Protein AF-A0A2N8BRS6-F1 (afdb_monomer)

Secondary structure (DSSP, 8-state):
--PPPHHHHHHHHHHHHHHHHHHHHHHHS-GGGS--SSS-SSPPPHHHHHHHHHHHHHHHHHTT---S--SHHHHHHHHHHHHHHHHHTT-

Nearest PDB structures (foldseek):
  5vgt-assembly2_B  TM=3.961E-01  e=1.705E+00  Lederbergvirus Sf6

Mean predicted aligned error: 4.33 Å

Solvent-accessible surface area (backbone atoms only — not comparable to full-atom values): 5423 Å² total; per-residue (Å²): 135,83,78,70,54,72,66,59,50,53,49,51,54,51,52,52,51,53,53,53,52,49,54,55,39,61,69,63,43,58,80,95,71,54,94,64,94,78,72,75,91,65,64,61,53,69,67,54,16,37,43,50,24,62,49,43,50,61,57,30,62,75,68,77,46,87,76,89,41,77,36,23,66,51,40,33,53,51,42,47,54,50,46,50,55,51,52,64,76,72,109

Structure (mmCIF, N/CA/C/O backbone):
data_AF-A0A2N8BRS6-F1
#
_entry.id   AF-A0A2N8BRS6-F1
#
loop_
_atom_site.group_PDB
_atom_site.id
_atom_site.type_symbol
_atom_site.label_atom_id
_atom_site.label_alt_id
_atom_site.label_comp_id
_atom_site.label_asym_id
_atom_site.label_entity_id
_atom_site.label_seq_id
_atom_site.pdbx_PDB_ins_code
_atom_site.Cartn_x
_atom_site.Cartn_y
_atom_site.Cartn_z
_atom_site.occupancy
_atom_site.B_iso_or_equiv
_atom_site.auth_seq_id
_atom_site.auth_comp_id
_atom_site.auth_asym_id
_atom_site.auth_atom_id
_atom_site.pdbx_PDB_model_num
ATOM 1 N N . PRO A 1 1 ? 35.382 -8.455 -22.863 1.00 64.06 1 PRO A N 1
ATOM 2 C CA . PRO A 1 1 ? 34.065 -7.962 -22.394 1.00 64.06 1 PRO A CA 1
ATOM 3 C C . PRO A 1 1 ? 32.933 -8.805 -22.996 1.00 64.06 1 PRO A C 1
ATOM 5 O O . PRO A 1 1 ? 32.677 -8.733 -24.192 1.00 64.06 1 PRO A O 1
ATOM 8 N N . HIS A 1 2 ? 32.330 -9.672 -22.186 1.00 64.62 2 HIS A N 1
ATOM 9 C CA . HIS A 1 2 ? 31.272 -10.593 -22.609 1.00 64.62 2 HIS A CA 1
ATOM 10 C C . HIS A 1 2 ? 29.938 -9.855 -22.479 1.00 64.62 2 HIS A C 1
ATOM 12 O O . HIS A 1 2 ? 29.564 -9.450 -21.378 1.00 64.62 2 HIS A O 1
ATOM 18 N N . LEU A 1 3 ? 29.266 -9.603 -23.602 1.00 78.75 3 LEU A N 1
ATOM 19 C CA . LEU A 1 3 ? 27.943 -8.985 -23.603 1.00 78.75 3 LEU A CA 1
ATOM 20 C C . LEU A 1 3 ? 26.963 -9.900 -22.862 1.00 78.75 3 LEU A C 1
ATOM 22 O O . LEU A 1 3 ? 27.005 -11.121 -23.014 1.00 78.75 3 LEU A O 1
ATOM 26 N N . LEU A 1 4 ? 26.094 -9.301 -22.048 1.00 83.31 4 LEU A N 1
ATOM 27 C CA . LEU A 1 4 ? 24.998 -10.023 -21.410 1.00 83.31 4 LEU A CA 1
ATOM 28 C C . LEU A 1 4 ? 24.129 -10.668 -22.496 1.00 83.31 4 LEU A C 1
ATOM 30 O O . LEU A 1 4 ? 23.872 -10.050 -23.531 1.00 83.31 4 LEU A O 1
ATOM 34 N N . GLY A 1 5 ? 23.640 -11.883 -22.244 1.00 89.75 5 GLY A N 1
ATOM 35 C CA . GLY A 1 5 ? 22.595 -12.470 -23.080 1.00 89.75 5 GLY A CA 1
ATOM 36 C C . GLY A 1 5 ? 21.390 -11.527 -23.170 1.00 89.75 5 GLY A C 1
ATOM 37 O O . GLY A 1 5 ? 21.083 -10.807 -22.217 1.00 89.75 5 GLY A O 1
ATOM 38 N N . THR A 1 6 ? 20.702 -11.516 -24.310 1.00 88.75 6 THR A N 1
ATOM 39 C CA . THR A 1 6 ? 19.582 -10.596 -24.582 1.00 88.75 6 THR A CA 1
ATOM 40 C C . THR A 1 6 ? 18.459 -10.701 -23.547 1.00 88.75 6 THR A C 1
ATOM 42 O O . THR A 1 6 ? 17.904 -9.679 -23.144 1.00 88.75 6 THR A O 1
ATOM 45 N N . SER A 1 7 ? 18.172 -11.912 -23.059 1.00 90.88 7 SER A N 1
ATOM 46 C CA . SER A 1 7 ? 17.224 -12.154 -21.966 1.00 90.88 7 SER A CA 1
ATOM 47 C C . SER A 1 7 ? 17.662 -11.467 -20.672 1.00 90.88 7 SER A C 1
ATOM 49 O O . SER A 1 7 ? 16.921 -10.655 -20.129 1.00 90.88 7 SER A O 1
ATOM 51 N N . LEU A 1 8 ? 18.900 -11.697 -20.231 1.00 92.81 8 LEU A N 1
ATOM 52 C CA . LEU A 1 8 ? 19.446 -11.095 -19.014 1.00 92.81 8 LEU A CA 1
ATOM 53 C C . LEU A 1 8 ? 19.496 -9.561 -19.095 1.00 92.81 8 LEU A C 1
ATOM 55 O O . LEU A 1 8 ? 19.197 -8.875 -18.118 1.00 92.81 8 LEU A O 1
ATOM 59 N N . ALA A 1 9 ? 19.832 -9.005 -20.260 1.00 93.06 9 ALA A N 1
ATOM 60 C CA . ALA A 1 9 ? 19.787 -7.562 -20.476 1.00 93.06 9 ALA A CA 1
ATOM 61 C C . ALA A 1 9 ? 18.360 -7.009 -20.295 1.00 93.06 9 ALA A C 1
ATOM 63 O O . ALA A 1 9 ? 18.168 -6.016 -19.589 1.00 93.06 9 ALA A O 1
ATOM 64 N N . ALA A 1 10 ? 17.355 -7.675 -20.871 1.00 92.81 10 ALA A N 1
ATOM 65 C CA . ALA A 1 10 ? 15.955 -7.296 -20.706 1.00 92.81 10 ALA A CA 1
ATOM 66 C C . ALA A 1 10 ? 15.482 -7.438 -19.247 1.00 92.81 10 ALA A C 1
ATOM 68 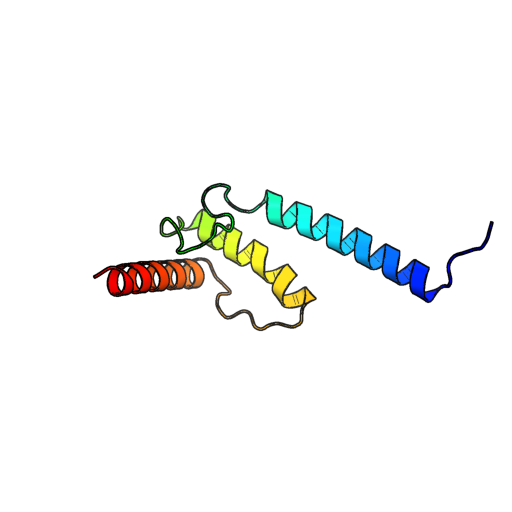O O . ALA A 1 10 ? 14.743 -6.583 -18.757 1.00 92.81 10 ALA A O 1
ATOM 69 N N . ASP A 1 11 ? 15.921 -8.477 -18.537 1.00 94.38 11 ASP A N 1
ATOM 70 C CA . ASP A 1 11 ? 15.584 -8.710 -17.129 1.00 94.38 11 ASP A CA 1
ATOM 71 C C . ASP A 1 11 ? 16.121 -7.591 -16.232 1.00 94.38 11 ASP A C 1
ATOM 73 O O . ASP A 1 11 ? 15.397 -7.068 -15.384 1.00 94.38 11 ASP A O 1
ATOM 77 N N . ILE A 1 12 ? 17.362 -7.153 -16.465 1.00 95.06 12 ILE A N 1
ATOM 78 C CA . ILE A 1 12 ? 17.978 -6.040 -15.729 1.00 95.06 12 ILE A CA 1
ATOM 79 C C . ILE A 1 12 ? 17.221 -4.731 -15.964 1.00 95.06 12 ILE A C 1
ATOM 81 O O . ILE A 1 12 ? 17.018 -3.965 -15.020 1.00 95.06 12 ILE A O 1
ATOM 85 N N 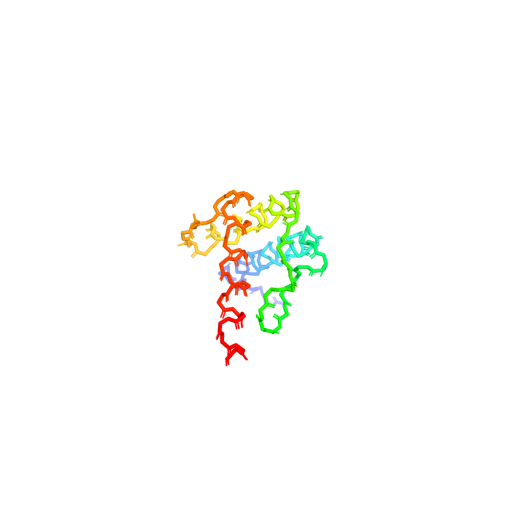. VAL A 1 13 ? 16.797 -4.459 -17.202 1.00 95.50 13 VAL A N 1
ATOM 86 C CA . VAL A 1 13 ? 15.999 -3.263 -17.515 1.00 95.50 13 VAL A CA 1
ATOM 87 C C . VAL A 1 13 ? 14.690 -3.272 -16.724 1.00 95.50 13 VAL A C 1
ATOM 89 O O . VAL A 1 13 ? 14.372 -2.275 -16.072 1.00 95.50 13 VAL A O 1
ATOM 92 N N . ARG A 1 14 ? 13.974 -4.406 -16.702 1.00 93.62 14 ARG A N 1
ATOM 93 C CA . ARG A 1 14 ? 12.735 -4.549 -15.919 1.00 93.62 14 ARG A CA 1
ATOM 94 C C . ARG A 1 14 ? 12.988 -4.384 -14.421 1.00 93.62 14 ARG A C 1
ATOM 96 O O . ARG A 1 14 ? 12.298 -3.602 -13.776 1.00 93.62 14 ARG A O 1
ATOM 103 N N . ALA A 1 15 ? 14.028 -5.022 -13.886 1.00 94.12 15 ALA A N 1
ATOM 104 C CA . ALA A 1 15 ? 14.377 -4.927 -12.470 1.00 94.12 15 ALA A CA 1
ATOM 105 C C . ALA A 1 15 ? 14.697 -3.486 -12.029 1.00 94.12 15 ALA A C 1
ATOM 107 O O . ALA A 1 15 ? 14.312 -3.066 -10.937 1.00 94.12 15 ALA A O 1
ATOM 108 N N . LYS A 1 16 ? 15.371 -2.697 -12.876 1.00 96.38 16 LYS A N 1
ATOM 109 C CA . LYS A 1 16 ? 15.649 -1.280 -12.590 1.00 96.38 16 LYS A CA 1
ATOM 110 C C . LYS A 1 16 ? 14.382 -0.427 -12.588 1.00 96.38 16 LYS A C 1
ATOM 112 O O . LYS A 1 16 ? 14.246 0.433 -11.717 1.00 96.38 16 LYS A O 1
ATOM 117 N N . ALA A 1 17 ? 13.470 -0.667 -13.530 1.00 93.81 17 ALA A N 1
ATOM 118 C CA . ALA A 1 17 ? 12.178 0.012 -13.565 1.00 93.81 17 ALA A CA 1
ATOM 119 C C . ALA A 1 17 ? 11.348 -0.315 -12.310 1.00 93.81 17 ALA A C 1
ATOM 121 O O . ALA A 1 17 ? 10.889 0.599 -11.626 1.00 93.81 17 ALA A O 1
ATOM 122 N N . ASP A 1 18 ? 11.267 -1.598 -11.941 1.00 92.81 18 ASP A N 1
ATOM 123 C CA . ASP A 1 18 ? 10.578 -2.060 -10.730 1.00 92.81 18 ASP A CA 1
ATOM 124 C C . ASP A 1 18 ? 11.172 -1.423 -9.461 1.00 92.81 18 ASP A C 1
ATOM 126 O O . ASP A 1 18 ? 10.446 -0.972 -8.574 1.00 92.81 18 ASP A O 1
ATOM 130 N N . GLN A 1 19 ? 12.504 -1.325 -9.372 1.00 95.44 19 GLN A N 1
ATOM 131 C CA . GLN A 1 19 ? 13.176 -0.689 -8.237 1.00 95.44 19 GLN A CA 1
ATOM 132 C C . GLN A 1 19 ? 12.835 0.804 -8.122 1.00 95.44 19 GLN A C 1
ATOM 134 O O . GLN A 1 19 ? 12.645 1.306 -7.010 1.00 95.44 19 GLN A O 1
ATOM 139 N N . ALA A 1 20 ? 12.802 1.528 -9.243 1.00 95.44 20 ALA A N 1
ATOM 140 C CA . ALA A 1 20 ? 12.462 2.947 -9.255 1.00 95.44 20 ALA A CA 1
ATOM 141 C C . ALA A 1 20 ? 11.010 3.172 -8.814 1.00 95.44 20 ALA A C 1
ATOM 143 O O . ALA A 1 20 ? 10.760 4.022 -7.956 1.00 95.44 20 ALA A O 1
ATOM 144 N N . GLU A 1 21 ? 10.088 2.362 -9.330 1.00 94.19 21 GLU A N 1
ATOM 145 C CA . GLU A 1 21 ? 8.671 2.447 -8.990 1.00 94.19 21 GLU A CA 1
ATOM 146 C C . GLU A 1 21 ? 8.417 2.108 -7.517 1.00 94.19 21 GLU A C 1
ATOM 148 O O . GLU A 1 21 ? 7.727 2.854 -6.821 1.00 94.19 21 GLU A O 1
ATOM 153 N N . ARG A 1 22 ? 9.072 1.067 -6.986 1.00 93.19 22 ARG A N 1
ATOM 154 C CA . ARG A 1 22 ? 9.009 0.737 -5.555 1.00 93.19 22 ARG A CA 1
ATOM 155 C C . ARG A 1 22 ? 9.419 1.920 -4.676 1.00 93.19 22 ARG A C 1
ATOM 157 O O . ARG A 1 22 ? 8.693 2.258 -3.747 1.00 93.19 22 ARG A O 1
ATOM 164 N N . ARG A 1 23 ? 10.550 2.576 -4.972 1.00 94.56 23 ARG A N 1
ATOM 165 C CA . ARG A 1 23 ? 11.014 3.742 -4.192 1.00 94.56 23 ARG A CA 1
ATOM 166 C C . ARG A 1 23 ? 10.010 4.892 -4.228 1.00 94.56 23 ARG A C 1
ATOM 168 O O . ARG A 1 23 ? 9.787 5.531 -3.205 1.00 94.56 23 ARG A O 1
ATOM 175 N N . ARG A 1 24 ? 9.405 5.147 -5.392 1.00 94.69 24 ARG A N 1
ATOM 176 C CA . ARG A 1 24 ? 8.374 6.178 -5.558 1.00 94.69 24 ARG A CA 1
ATOM 177 C C . ARG A 1 24 ? 7.146 5.877 -4.695 1.00 94.69 24 ARG A C 1
ATOM 179 O O . ARG A 1 24 ? 6.660 6.767 -4.005 1.00 94.69 24 ARG A O 1
ATOM 186 N N . ILE A 1 25 ? 6.682 4.627 -4.704 1.00 93.56 25 ILE A N 1
ATOM 187 C CA . ILE A 1 25 ? 5.533 4.182 -3.907 1.00 93.56 25 ILE A CA 1
ATOM 188 C C . ILE A 1 25 ? 5.837 4.269 -2.404 1.00 93.56 25 ILE A C 1
ATOM 190 O O . ILE A 1 25 ? 5.059 4.847 -1.651 1.00 93.56 25 ILE A O 1
ATOM 194 N N . GLU A 1 26 ? 6.987 3.757 -1.958 1.00 91.38 26 GLU A N 1
ATOM 195 C CA . GLU A 1 26 ? 7.404 3.796 -0.546 1.00 91.38 26 GLU A CA 1
ATOM 196 C C . GLU A 1 26 ? 7.543 5.231 -0.008 1.00 91.38 26 GLU A C 1
ATOM 198 O O . GLU A 1 26 ? 7.218 5.498 1.154 1.00 91.38 26 GLU A O 1
ATOM 203 N N . ALA A 1 27 ? 7.998 6.166 -0.849 1.00 91.38 27 ALA A N 1
ATOM 204 C CA . ALA A 1 27 ? 8.110 7.580 -0.503 1.00 91.38 27 ALA A CA 1
ATOM 205 C C . ALA A 1 27 ? 6.744 8.271 -0.355 1.00 91.38 27 ALA A C 1
ATOM 207 O O . ALA A 1 27 ? 6.614 9.155 0.488 1.00 91.38 27 ALA A O 1
ATOM 208 N N . ALA A 1 28 ? 5.740 7.854 -1.133 1.00 89.38 28 ALA A N 1
ATOM 209 C CA . ALA A 1 28 ? 4.382 8.397 -1.072 1.00 89.38 28 ALA A CA 1
ATOM 210 C C . ALA A 1 28 ? 3.577 7.892 0.141 1.00 89.38 28 ALA A C 1
ATOM 212 O O . ALA A 1 28 ? 2.591 8.510 0.528 1.00 89.38 28 ALA A O 1
ATOM 213 N N . MET A 1 29 ? 3.987 6.779 0.757 1.00 90.94 29 MET A N 1
ATOM 214 C CA . MET A 1 29 ? 3.278 6.207 1.902 1.00 90.94 29 MET A CA 1
ATOM 215 C C . MET A 1 29 ? 3.453 7.052 3.178 1.00 90.94 29 M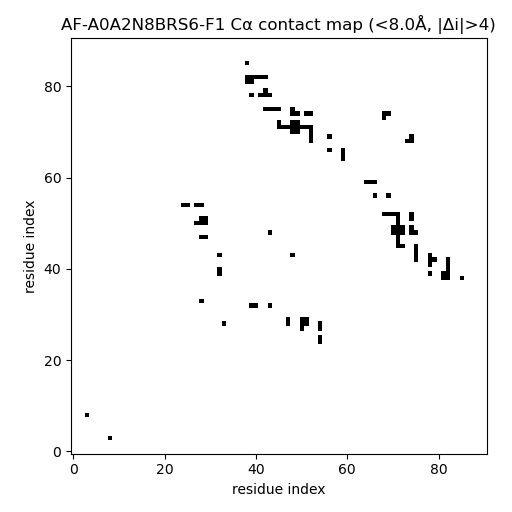ET A C 1
ATOM 217 O O . MET A 1 29 ? 4.597 7.365 3.541 1.00 90.94 29 MET A O 1
ATOM 221 N N . PRO A 1 30 ? 2.367 7.327 3.935 1.00 90.31 30 PRO A N 1
ATOM 222 C CA . PRO A 1 30 ? 2.445 8.027 5.215 1.00 90.31 30 PRO A CA 1
ATOM 223 C C . PRO A 1 30 ? 3.381 7.299 6.186 1.00 90.31 30 PRO A C 1
ATOM 225 O O . PRO A 1 30 ? 3.191 6.116 6.475 1.00 90.31 30 PRO A O 1
ATOM 228 N N . SER A 1 31 ? 4.394 7.993 6.716 1.00 89.38 31 SER A N 1
ATOM 229 C CA . SER A 1 31 ? 5.463 7.376 7.523 1.00 89.38 31 SER A CA 1
ATOM 230 C C . SER A 1 31 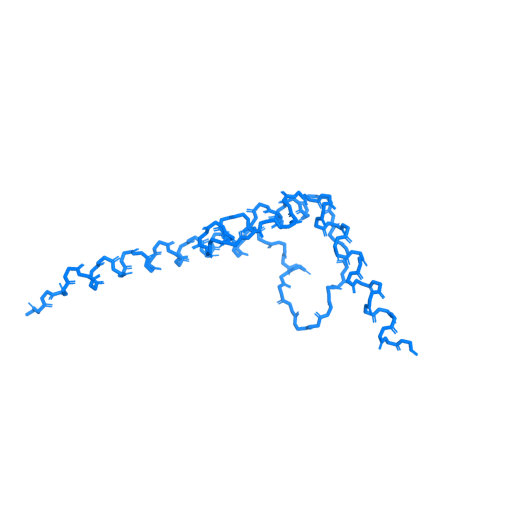? 4.936 6.610 8.740 1.00 89.38 31 SER A C 1
ATOM 232 O O . SER A 1 31 ? 5.417 5.517 9.028 1.00 89.38 31 SER A O 1
ATOM 234 N N . SER A 1 32 ? 3.907 7.147 9.402 1.00 91.19 32 SER A N 1
ATOM 235 C CA . SER A 1 32 ? 3.253 6.540 10.571 1.00 91.19 32 SER A CA 1
ATOM 236 C C . SER A 1 32 ? 2.367 5.324 10.257 1.00 91.19 32 SER A C 1
ATOM 238 O O . SER A 1 32 ? 1.893 4.667 11.179 1.00 91.19 32 SER A O 1
ATOM 240 N N . LEU A 1 33 ? 2.143 5.020 8.975 1.00 92.81 33 LEU A N 1
ATOM 241 C CA . LEU A 1 33 ? 1.321 3.902 8.498 1.00 92.81 33 LEU A CA 1
ATOM 242 C C . LEU A 1 33 ? 2.099 2.951 7.577 1.00 92.81 33 LEU A C 1
ATOM 244 O O . LEU A 1 33 ? 1.510 2.078 6.937 1.00 92.81 33 LEU A O 1
ATOM 248 N N . ARG A 1 34 ? 3.428 3.098 7.509 1.00 90.88 34 ARG A N 1
ATOM 249 C CA . ARG A 1 34 ? 4.291 2.083 6.898 1.00 90.88 34 ARG A CA 1
ATOM 250 C C . ARG A 1 34 ? 4.181 0.776 7.679 1.00 90.88 34 ARG A C 1
ATOM 252 O O . ARG A 1 34 ? 3.888 0.773 8.873 1.00 90.88 34 ARG A O 1
ATOM 259 N N . TYR A 1 35 ? 4.417 -0.335 6.986 1.00 88.12 35 TYR A N 1
ATOM 260 C CA . TYR A 1 35 ? 4.315 -1.658 7.587 1.00 88.12 35 TYR A CA 1
ATOM 261 C C . TYR A 1 35 ? 5.243 -1.792 8.802 1.00 88.12 35 TYR A C 1
ATOM 263 O O . TYR A 1 35 ? 6.450 -1.569 8.708 1.00 88.12 35 TYR A O 1
ATOM 271 N N . VAL A 1 36 ? 4.657 -2.206 9.921 1.00 88.94 36 VAL A N 1
ATOM 272 C CA . VAL A 1 36 ? 5.337 -2.647 11.139 1.00 88.94 36 VAL A CA 1
ATOM 273 C C . VAL A 1 36 ? 4.738 -3.990 11.542 1.00 88.94 36 VAL A C 1
ATOM 275 O O . VAL A 1 36 ? 3.582 -4.275 11.227 1.00 88.94 36 VAL A O 1
ATOM 278 N N . ALA A 1 37 ? 5.516 -4.837 12.215 1.00 90.62 37 ALA A N 1
ATOM 279 C CA . ALA A 1 37 ? 5.015 -6.136 12.646 1.00 90.62 37 ALA A CA 1
ATOM 280 C C . ALA A 1 37 ? 3.853 -5.963 13.642 1.00 90.62 37 ALA A C 1
ATOM 282 O O . ALA A 1 37 ? 3.978 -5.237 14.627 1.00 90.62 37 ALA A O 1
ATOM 283 N N . GLY A 1 38 ? 2.739 -6.655 13.391 1.00 90.19 38 GLY A N 1
ATOM 284 C CA . GLY A 1 38 ? 1.548 -6.624 14.239 1.00 90.19 38 GLY A CA 1
ATOM 285 C C . GLY A 1 38 ? 0.346 -5.948 13.578 1.00 90.19 38 GLY A C 1
ATOM 286 O O . GLY A 1 38 ? 0.136 -6.051 12.371 1.00 90.19 38 GLY A O 1
ATOM 287 N N . TRP A 1 39 ? -0.485 -5.316 14.405 1.00 92.56 39 TRP A N 1
ATOM 288 C CA . TRP A 1 39 ? -1.731 -4.666 13.993 1.00 92.56 39 TRP A CA 1
ATOM 289 C C . TRP A 1 39 ? -1.492 -3.203 13.600 1.00 92.56 39 TRP A C 1
ATOM 291 O O . TRP A 1 39 ? -0.572 -2.582 14.138 1.00 92.56 39 TRP A O 1
ATOM 301 N N . PRO A 1 40 ? -2.316 -2.623 12.706 1.00 93.88 40 PRO A N 1
ATOM 302 C CA . PRO A 1 40 ? -2.211 -1.206 12.378 1.00 93.88 40 PRO A CA 1
ATOM 303 C C . PRO A 1 40 ? -2.369 -0.333 13.639 1.00 93.88 40 PRO A C 1
ATOM 305 O O . PRO A 1 40 ? -3.221 -0.628 14.481 1.00 93.88 40 PRO 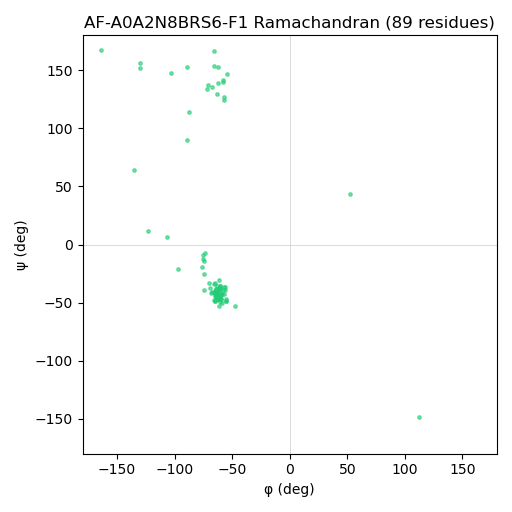A O 1
ATOM 308 N N . PRO A 1 41 ? -1.579 0.749 13.784 1.00 92.88 41 PRO A N 1
ATOM 309 C CA . PRO A 1 41 ? -1.543 1.539 15.016 1.00 92.88 41 PRO A CA 1
ATOM 310 C C . PRO A 1 41 ? -2.785 2.421 15.205 1.00 92.88 41 PRO A C 1
ATOM 312 O O . PRO A 1 41 ? -3.112 2.795 16.328 1.00 92.88 41 PRO A O 1
ATOM 315 N N . ARG A 1 42 ? -3.456 2.784 14.107 1.00 95.25 42 ARG A N 1
ATOM 316 C CA . ARG A 1 42 ? -4.663 3.619 14.068 1.00 95.25 42 ARG A CA 1
ATOM 317 C C . ARG A 1 42 ? -5.352 3.500 12.712 1.00 95.25 42 ARG A C 1
ATOM 319 O O . ARG A 1 42 ? -4.748 3.031 11.748 1.00 95.25 42 ARG A O 1
ATOM 326 N N . VAL A 1 43 ? -6.582 3.997 12.626 1.00 97.44 43 VAL A N 1
ATOM 327 C CA . VAL A 1 43 ? -7.263 4.218 11.343 1.00 97.44 43 VAL A CA 1
ATOM 328 C C . VAL A 1 43 ? -6.596 5.404 10.612 1.00 97.44 43 VAL A C 1
ATOM 330 O O . VAL A 1 43 ? -6.256 6.403 11.262 1.00 97.44 43 VAL A O 1
ATOM 333 N N . PRO A 1 44 ? -6.360 5.320 9.288 1.00 97.75 44 PRO A N 1
ATOM 334 C CA . PRO A 1 44 ? -5.873 6.448 8.499 1.00 97.75 44 PRO A CA 1
ATOM 335 C C . PRO A 1 44 ? -6.902 7.580 8.435 1.00 97.75 44 PRO A C 1
ATOM 337 O O . PRO A 1 44 ? -8.111 7.357 8.498 1.00 97.75 44 PRO A O 1
ATOM 340 N N . THR A 1 45 ? -6.424 8.806 8.242 1.00 97.75 45 THR A N 1
ATOM 341 C CA . THR A 1 45 ? -7.275 9.901 7.757 1.00 97.75 45 THR A CA 1
ATOM 342 C C . THR A 1 45 ? -7.745 9.614 6.329 1.00 97.75 45 THR A C 1
ATOM 344 O O . THR A 1 45 ? -7.191 8.755 5.643 1.00 97.75 45 THR A O 1
ATOM 347 N N . ARG A 1 46 ? -8.744 10.360 5.839 1.00 97.38 46 ARG A N 1
ATOM 348 C CA . ARG A 1 46 ? -9.227 10.204 4.458 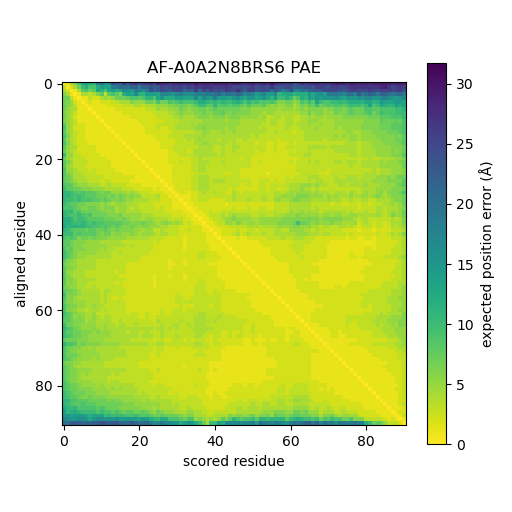1.00 97.38 46 ARG A CA 1
ATOM 349 C C . ARG A 1 46 ? -8.100 10.359 3.432 1.00 97.38 46 ARG A C 1
ATOM 351 O O . ARG A 1 46 ? -7.972 9.509 2.562 1.00 97.38 46 ARG A O 1
ATOM 358 N N . THR A 1 47 ? -7.285 11.408 3.553 1.00 96.56 47 THR A N 1
ATOM 359 C CA . THR A 1 47 ? -6.162 11.662 2.636 1.00 96.56 47 THR A CA 1
ATOM 360 C C . THR A 1 47 ? -5.154 10.519 2.665 1.00 96.56 47 THR A C 1
ATOM 362 O O . THR A 1 47 ? -4.848 9.955 1.624 1.00 96.56 47 THR A O 1
ATOM 365 N N . GLU A 1 48 ? -4.729 10.090 3.857 1.00 97.31 48 GLU A N 1
ATOM 366 C CA . GLU A 1 48 ? -3.798 8.962 3.994 1.00 97.31 48 GLU A CA 1
ATOM 367 C C . GLU A 1 48 ? -4.367 7.663 3.412 1.00 97.31 48 GLU A C 1
ATOM 369 O O . GLU A 1 48 ? -3.630 6.856 2.854 1.00 97.31 48 GLU A O 1
ATOM 374 N N . ALA A 1 49 ? -5.675 7.436 3.540 1.00 97.50 49 ALA A N 1
ATOM 375 C CA . ALA A 1 49 ? -6.321 6.256 2.985 1.00 97.50 49 ALA A CA 1
ATOM 376 C C . ALA A 1 49 ? -6.358 6.280 1.450 1.00 97.50 49 ALA A C 1
ATOM 378 O O . ALA A 1 49 ? -6.171 5.234 0.826 1.00 97.50 49 ALA A O 1
ATOM 379 N N . GLU A 1 50 ? -6.564 7.452 0.843 1.00 97.06 50 GLU A N 1
ATOM 380 C CA . GLU A 1 50 ? -6.443 7.620 -0.608 1.00 97.06 50 GLU A CA 1
ATOM 381 C C . GLU A 1 50 ? -4.997 7.422 -1.076 1.00 97.06 50 GLU A C 1
ATOM 383 O O . GLU A 1 50 ? -4.777 6.724 -2.067 1.00 97.06 50 GLU A O 1
ATOM 388 N N . ASP A 1 51 ? -4.011 7.932 -0.331 1.00 95.75 51 ASP A N 1
ATOM 389 C CA . ASP A 1 51 ? -2.590 7.702 -0.619 1.00 95.75 51 ASP A CA 1
ATOM 390 C C . ASP A 1 51 ? -2.257 6.202 -0.576 1.00 95.75 51 ASP A C 1
ATOM 392 O O . ASP A 1 51 ? -1.601 5.679 -1.479 1.00 95.75 51 ASP A O 1
ATOM 396 N N . ILE A 1 52 ? -2.774 5.474 0.422 1.00 95.81 52 ILE A N 1
ATOM 397 C CA . ILE A 1 52 ? -2.629 4.015 0.532 1.00 95.81 52 ILE A CA 1
ATOM 398 C C . ILE A 1 52 ? -3.281 3.302 -0.661 1.00 95.81 52 ILE A C 1
ATOM 400 O O . ILE A 1 52 ? -2.670 2.404 -1.244 1.00 95.81 52 ILE A O 1
ATOM 404 N N . ALA A 1 53 ? -4.509 3.667 -1.040 1.00 96.44 53 ALA A N 1
ATOM 405 C CA . ALA A 1 53 ? -5.193 3.054 -2.180 1.00 96.44 53 ALA A CA 1
ATOM 406 C C . ALA A 1 53 ? -4.422 3.308 -3.489 1.00 96.44 53 ALA A C 1
ATOM 408 O O . ALA A 1 53 ? -4.165 2.380 -4.259 1.00 96.44 53 ALA A O 1
ATOM 409 N N . ALA A 1 54 ? -3.973 4.545 -3.712 1.00 95.06 54 ALA A N 1
ATOM 410 C CA . ALA A 1 54 ? -3.179 4.927 -4.874 1.00 95.06 54 ALA A CA 1
ATOM 411 C C . ALA A 1 54 ? -1.824 4.201 -4.929 1.00 95.06 54 ALA A C 1
ATOM 413 O O . ALA A 1 54 ? -1.426 3.742 -6.000 1.00 95.06 54 ALA A O 1
ATOM 414 N N . ALA A 1 55 ? -1.144 4.045 -3.790 1.00 94.38 55 ALA A N 1
ATOM 415 C CA . ALA A 1 55 ? 0.113 3.307 -3.667 1.00 94.38 55 ALA A CA 1
ATOM 416 C C . ALA A 1 55 ? -0.043 1.812 -3.999 1.00 94.38 55 ALA A C 1
ATOM 418 O O . ALA A 1 55 ? 0.854 1.201 -4.582 1.00 94.38 55 ALA A O 1
ATOM 419 N N . ARG A 1 56 ? -1.188 1.214 -3.650 1.00 94.50 56 ARG A N 1
ATOM 420 C CA . ARG A 1 56 ? -1.460 -0.216 -3.856 1.00 94.50 56 ARG A CA 1
ATOM 421 C C . ARG A 1 56 ? -1.755 -0.582 -5.306 1.00 94.50 56 ARG A C 1
ATOM 423 O O . ARG A 1 56 ? -1.282 -1.624 -5.752 1.00 94.50 56 ARG A O 1
ATOM 430 N N . ARG A 1 57 ? -2.500 0.249 -6.043 1.00 94.44 57 ARG A N 1
ATOM 431 C CA . ARG A 1 57 ? -2.903 -0.028 -7.439 1.00 94.44 57 ARG A CA 1
ATOM 432 C C . ARG A 1 57 ? -1.756 -0.505 -8.347 1.00 94.44 57 ARG A C 1
ATOM 434 O O . ARG A 1 57 ? -1.908 -1.572 -8.942 1.00 94.44 57 ARG A O 1
ATOM 441 N N . PRO A 1 58 ? -0.606 0.196 -8.457 1.00 94.00 58 PRO A N 1
ATOM 442 C CA . PRO A 1 58 ? 0.486 -0.251 -9.324 1.00 94.00 58 PRO A CA 1
ATOM 443 C C . PRO A 1 58 ? 1.120 -1.567 -8.854 1.00 94.00 58 PRO A C 1
ATOM 445 O O . PRO A 1 58 ? 1.496 -2.383 -9.692 1.00 94.00 58 PRO A O 1
ATOM 448 N N . ILE A 1 59 ? 1.192 -1.821 -7.541 1.00 93.31 59 ILE A N 1
ATOM 449 C CA . ILE A 1 59 ? 1.712 -3.084 -6.989 1.00 93.31 59 ILE A CA 1
ATOM 450 C C . ILE A 1 59 ? 0.803 -4.246 -7.399 1.00 93.31 59 ILE A C 1
ATOM 452 O O . ILE A 1 59 ? 1.273 -5.267 -7.894 1.00 93.31 59 ILE A O 1
ATOM 456 N N . LEU A 1 60 ? -0.508 -4.086 -7.221 1.00 95.56 60 LEU A N 1
ATOM 457 C CA . LEU A 1 60 ? -1.484 -5.121 -7.552 1.00 95.56 60 LEU A CA 1
ATOM 458 C C . LEU A 1 60 ? -1.502 -5.409 -9.056 1.00 95.56 60 LEU A C 1
ATOM 460 O O . LEU A 1 60 ? -1.415 -6.570 -9.451 1.00 95.56 60 LEU A O 1
ATOM 464 N N . ALA A 1 61 ? -1.499 -4.362 -9.888 1.00 94.38 61 ALA A N 1
ATOM 465 C CA . ALA A 1 61 ? -1.411 -4.496 -11.340 1.00 94.38 61 ALA A CA 1
ATOM 466 C C . ALA A 1 61 ? -0.126 -5.221 -11.775 1.00 94.38 61 ALA A C 1
ATOM 468 O O . ALA A 1 61 ? -0.173 -6.120 -12.612 1.00 94.38 61 ALA A O 1
ATOM 469 N N . ARG A 1 62 ? 1.021 -4.891 -11.165 1.00 91.44 62 ARG A N 1
ATOM 470 C 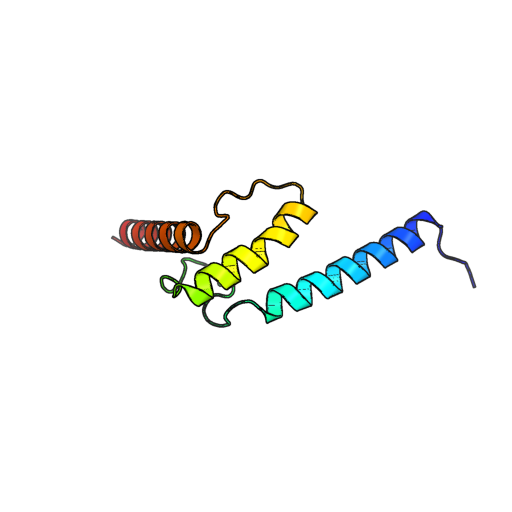CA . ARG A 1 62 ? 2.325 -5.511 -11.457 1.00 91.44 62 ARG A CA 1
ATOM 471 C C . ARG A 1 62 ? 2.358 -7.016 -11.179 1.00 91.44 62 ARG A C 1
ATOM 473 O O . ARG A 1 62 ? 3.121 -7.727 -11.839 1.00 91.44 62 ARG A O 1
ATOM 480 N N . HIS A 1 63 ? 1.573 -7.473 -10.205 1.00 92.94 63 HIS A N 1
ATOM 481 C CA . HIS A 1 63 ? 1.505 -8.864 -9.755 1.00 92.94 63 HIS A CA 1
ATOM 482 C C . HIS A 1 63 ? 0.226 -9.596 -10.192 1.00 92.94 63 HIS A C 1
ATOM 484 O O . HIS A 1 63 ? 0.028 -10.735 -9.779 1.00 92.94 63 HIS A O 1
ATOM 490 N N . CYS A 1 64 ? -0.620 -8.973 -11.023 1.00 96.00 64 CYS A N 1
ATOM 491 C CA . CYS A 1 64 ? -1.914 -9.516 -11.452 1.00 96.00 64 CYS A CA 1
ATOM 492 C C . CYS A 1 64 ? -2.806 -9.948 -10.273 1.00 96.00 64 CYS A C 1
ATOM 494 O O . CYS A 1 64 ? -3.401 -11.024 -10.292 1.00 96.00 64 CYS A O 1
ATOM 496 N N . LEU A 1 65 ? -2.861 -9.122 -9.226 1.00 97.19 65 LEU A N 1
ATOM 497 C CA . LEU A 1 65 ? -3.670 -9.362 -8.031 1.00 97.19 65 LEU A CA 1
ATOM 498 C C . LEU A 1 65 ? -4.934 -8.499 -8.036 1.00 97.19 65 LEU A C 1
ATOM 500 O O . LEU A 1 65 ? -4.907 -7.351 -8.476 1.00 97.19 65 LEU A O 1
ATOM 504 N N . ASP A 1 66 ? -6.014 -9.030 -7.462 1.00 97.25 66 ASP A N 1
ATOM 505 C CA . ASP A 1 66 ? -7.274 -8.300 -7.309 1.00 97.25 66 ASP A CA 1
ATOM 506 C C . ASP A 1 66 ? -7.148 -7.127 -6.330 1.00 97.25 66 ASP A C 1
ATOM 508 O O . ASP A 1 66 ? -6.648 -7.271 -5.205 1.00 97.25 66 ASP A O 1
ATOM 512 N N . ASP A 1 67 ? -7.706 -5.977 -6.712 1.00 96.75 67 ASP A N 1
ATOM 513 C CA . ASP A 1 67 ? -7.837 -4.827 -5.822 1.00 96.75 67 ASP A CA 1
ATOM 514 C C . ASP A 1 67 ? -9.148 -4.864 -5.037 1.00 96.75 67 ASP A C 1
ATOM 516 O O . ASP A 1 67 ? -10.184 -4.346 -5.448 1.00 96.75 67 ASP A O 1
ATOM 520 N N . ARG A 1 68 ? -9.086 -5.498 -3.864 1.00 97.06 68 ARG A N 1
ATOM 521 C CA . ARG A 1 68 ? -10.222 -5.610 -2.936 1.00 97.06 68 ARG A CA 1
ATOM 522 C C . ARG A 1 68 ? -10.537 -4.308 -2.193 1.00 97.06 68 ARG A C 1
ATOM 524 O O . ARG A 1 68 ? -11.593 -4.223 -1.575 1.00 97.06 68 ARG A O 1
ATOM 531 N N . TYR A 1 69 ? -9.632 -3.326 -2.209 1.00 96.88 69 TYR A N 1
ATOM 532 C CA . TYR A 1 69 ? -9.782 -2.072 -1.463 1.00 96.88 69 TYR A CA 1
ATOM 533 C C . TYR A 1 69 ? -9.395 -0.871 -2.346 1.00 96.88 69 TYR A C 1
ATOM 535 O O . TYR A 1 69 ? -8.415 -0.180 -2.051 1.00 96.88 69 TYR A O 1
ATOM 543 N N . PRO A 1 70 ? -10.146 -0.616 -3.436 1.00 96.69 70 PRO A N 1
ATOM 544 C CA . PRO A 1 70 ? -9.727 0.307 -4.492 1.00 96.69 70 PRO A CA 1
ATOM 545 C C . PRO A 1 70 ? -9.852 1.796 -4.125 1.00 96.69 70 PRO A C 1
ATOM 547 O O . PRO A 1 70 ? -9.392 2.658 -4.884 1.00 96.69 70 PRO A O 1
ATOM 550 N N . SER A 1 71 ? -10.479 2.121 -2.988 1.00 97.94 71 SER A N 1
ATOM 551 C CA . SER A 1 71 ? -10.745 3.496 -2.539 1.00 97.94 71 SER A CA 1
ATOM 552 C C . SER A 1 71 ? -10.319 3.739 -1.093 1.00 97.94 71 SER A C 1
ATOM 554 O O . SER A 1 71 ? -10.316 2.810 -0.275 1.00 97.94 71 SER A O 1
ATOM 556 N N . GLY A 1 72 ? -10.052 5.002 -0.742 1.00 97.81 72 GLY A N 1
ATOM 557 C CA . GLY A 1 72 ? -9.735 5.386 0.632 1.00 97.81 72 GLY A CA 1
ATOM 558 C C . GLY A 1 72 ? -10.825 4.981 1.627 1.00 97.81 72 GLY A C 1
ATOM 559 O O . GLY A 1 72 ? -10.513 4.495 2.710 1.00 97.81 72 GLY A O 1
ATOM 560 N N . ALA A 1 73 ? -12.103 5.051 1.240 1.00 98.38 73 ALA A N 1
ATOM 561 C CA . ALA A 1 73 ? -13.209 4.570 2.074 1.00 98.38 73 ALA A CA 1
ATOM 5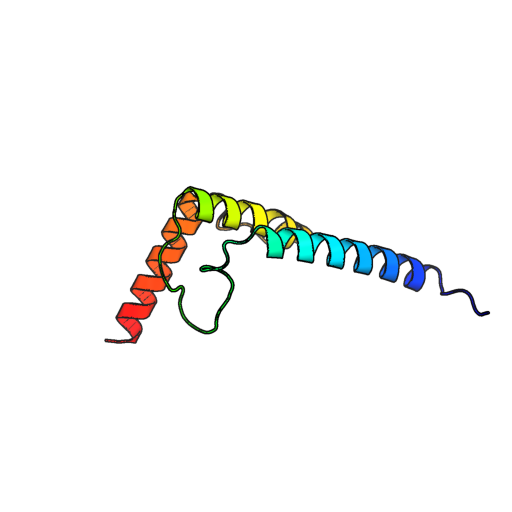62 C C . ALA A 1 73 ? -13.073 3.074 2.421 1.00 98.38 73 ALA A C 1
ATOM 564 O O . ALA A 1 73 ? -13.107 2.711 3.595 1.00 98.38 73 ALA A O 1
ATOM 565 N N . THR A 1 74 ? -12.846 2.211 1.422 1.00 98.44 74 THR A N 1
ATOM 566 C CA . THR A 1 74 ? -12.668 0.764 1.655 1.00 98.44 74 THR A CA 1
ATOM 567 C C . THR A 1 74 ? -11.408 0.446 2.463 1.00 98.44 74 THR A C 1
ATOM 569 O O . THR A 1 74 ? -11.413 -0.476 3.280 1.00 98.44 74 THR A O 1
ATOM 572 N N . VAL A 1 75 ? -10.343 1.238 2.297 1.00 97.81 75 VAL A N 1
ATOM 573 C CA . VAL A 1 75 ? -9.121 1.132 3.104 1.00 97.81 75 VAL A CA 1
ATOM 574 C C . VAL A 1 75 ? -9.400 1.487 4.565 1.00 97.81 75 VAL A C 1
ATOM 576 O O . VAL A 1 75 ? -9.017 0.726 5.452 1.00 97.81 75 VAL A O 1
ATOM 579 N N . MET A 1 76 ? -10.092 2.597 4.835 1.00 98.38 76 MET A N 1
ATOM 580 C CA . MET A 1 76 ? -10.453 3.004 6.198 1.00 98.38 76 MET A CA 1
ATOM 581 C C . MET A 1 76 ? -11.305 1.942 6.896 1.00 98.38 76 MET A C 1
ATOM 583 O O . MET A 1 76 ? -10.983 1.561 8.022 1.00 98.38 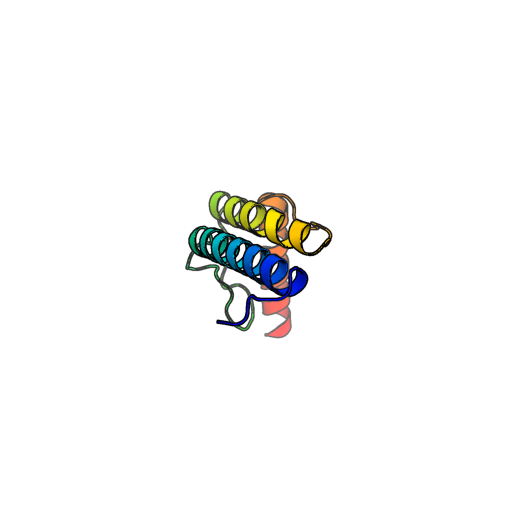76 MET A O 1
ATOM 587 N N . THR A 1 77 ? -12.338 1.427 6.218 1.00 98.44 77 THR A N 1
ATOM 588 C CA . THR A 1 77 ? -13.181 0.341 6.739 1.00 98.44 77 THR A CA 1
ATOM 589 C C . THR A 1 77 ? -12.332 -0.867 7.112 1.00 98.44 77 THR A C 1
ATOM 591 O O . THR A 1 77 ? -12.425 -1.364 8.233 1.00 98.44 77 THR A O 1
ATOM 594 N N . ARG A 1 78 ? -11.412 -1.279 6.232 1.00 98.06 78 ARG A N 1
ATOM 595 C CA . ARG A 1 78 ? -10.548 -2.425 6.513 1.00 98.06 78 ARG A CA 1
ATOM 596 C C . ARG A 1 78 ? -9.616 -2.199 7.705 1.00 98.06 78 ARG A C 1
ATOM 598 O O . ARG A 1 78 ? -9.370 -3.122 8.478 1.00 98.06 78 ARG A O 1
ATOM 605 N N . PHE A 1 79 ? -9.074 -0.994 7.864 1.00 97.31 79 PHE A N 1
ATOM 606 C CA . PHE A 1 79 ? -8.245 -0.661 9.024 1.00 97.31 79 PHE A CA 1
ATOM 607 C C . PHE A 1 79 ? -9.041 -0.727 10.332 1.00 97.31 79 PHE A C 1
ATOM 609 O O . PHE A 1 79 ? -8.525 -1.253 11.317 1.00 97.31 79 PHE A O 1
ATOM 616 N N . ALA A 1 80 ? -10.288 -0.247 10.339 1.00 97.94 80 ALA A N 1
ATOM 617 C CA . ALA A 1 80 ? -11.163 -0.336 11.505 1.00 97.94 80 ALA A CA 1
ATOM 618 C C . ALA A 1 80 ? -11.433 -1.799 11.904 1.00 97.94 80 ALA A C 1
ATOM 620 O O . ALA A 1 80 ? -11.217 -2.158 13.060 1.00 97.94 80 ALA A O 1
ATOM 621 N N . GLU A 1 81 ? -11.776 -2.662 10.940 1.00 97.62 81 GLU A N 1
ATOM 622 C CA . GLU A 1 81 ? -11.976 -4.105 11.168 1.00 97.62 81 GLU A CA 1
ATOM 623 C C . GLU A 1 81 ? -10.736 -4.780 11.775 1.00 97.62 81 GLU A C 1
ATOM 625 O O . GLU A 1 81 ? -10.834 -5.612 12.680 1.00 97.62 81 GLU A O 1
ATOM 630 N N . LEU A 1 82 ? -9.543 -4.436 11.278 1.00 96.00 82 LEU A N 1
ATOM 631 C CA . LEU A 1 82 ? -8.285 -4.988 11.783 1.00 96.00 82 LEU A CA 1
ATOM 632 C C . LEU A 1 82 ? -8.020 -4.570 13.233 1.00 96.00 82 LEU A C 1
ATOM 634 O O . LEU A 1 82 ? -7.551 -5.389 14.020 1.00 96.00 82 LEU A O 1
ATOM 638 N N . ILE A 1 83 ? -8.317 -3.321 13.592 1.00 96.00 83 ILE A N 1
ATOM 639 C CA . ILE A 1 83 ? -8.147 -2.810 14.959 1.00 96.00 83 ILE A CA 1
ATOM 640 C C . ILE A 1 83 ? -9.139 -3.476 15.913 1.00 96.00 83 ILE A C 1
ATOM 642 O O . ILE A 1 83 ? -8.753 -3.872 17.012 1.00 96.00 83 ILE A O 1
ATOM 646 N N . GLU A 1 84 ? -10.386 -3.662 15.488 1.00 96.69 84 GLU A N 1
ATOM 647 C CA . GLU A 1 84 ? -11.388 -4.389 16.267 1.00 96.69 84 GLU A CA 1
ATOM 648 C C . GLU A 1 84 ? -10.971 -5.850 16.487 1.00 96.69 84 GLU A C 1
ATOM 650 O O . GLU A 1 84 ? -10.943 -6.331 17.620 1.00 96.69 84 GLU A O 1
ATOM 655 N N . THR A 1 85 ? -10.526 -6.528 15.425 1.00 95.94 85 THR A N 1
ATOM 656 C CA . THR A 1 85 ? -9.991 -7.897 15.510 1.00 95.94 85 THR A CA 1
ATOM 657 C C . THR A 1 85 ? -8.801 -7.971 16.476 1.00 95.94 85 THR A C 1
ATOM 659 O O . THR A 1 85 ? -8.651 -8.939 17.225 1.00 95.94 85 THR A O 1
ATOM 662 N N . ALA A 1 86 ? -7.935 -6.953 16.479 1.00 93.94 86 ALA A N 1
ATOM 663 C CA . ALA A 1 86 ? -6.802 -6.866 17.394 1.00 93.94 86 ALA A CA 1
ATOM 664 C C . ALA A 1 86 ? -7.245 -6.737 18.854 1.00 93.94 86 ALA A C 1
ATOM 666 O O . ALA A 1 86 ? -6.645 -7.361 19.727 1.00 93.94 86 ALA A O 1
ATOM 667 N N . ALA A 1 87 ? -8.271 -5.923 19.117 1.00 93.06 87 ALA A N 1
ATOM 668 C CA . ALA A 1 87 ? -8.832 -5.737 20.449 1.00 93.06 87 ALA A CA 1
ATOM 669 C C . ALA A 1 87 ? -9.450 -7.040 20.973 1.00 93.06 87 ALA A C 1
ATOM 671 O O . ALA A 1 87 ? -9.147 -7.445 22.090 1.00 93.06 87 ALA A O 1
ATOM 672 N N . GLN A 1 88 ? -10.217 -7.744 20.137 1.00 93.94 88 GLN A N 1
ATOM 673 C CA . GLN A 1 88 ? -10.823 -9.033 20.484 1.00 93.94 88 GLN A CA 1
ATOM 674 C C . GLN A 1 88 ? -9.781 -10.104 20.823 1.00 93.94 88 GLN A C 1
ATOM 676 O O . GLN A 1 88 ? -9.988 -10.891 21.733 1.00 93.94 88 GLN A O 1
ATOM 681 N N . LYS A 1 89 ? -8.640 -10.127 20.123 1.00 91.25 89 LYS A N 1
ATOM 682 C CA . LYS A 1 89 ? -7.549 -11.082 20.389 1.00 91.25 89 LYS A CA 1
ATOM 683 C C . LYS A 1 89 ? -6.713 -10.762 21.633 1.00 91.25 89 LYS A C 1
ATOM 685 O O . LYS A 1 89 ? -5.867 -11.572 22.002 1.00 91.25 89 LYS A O 1
ATOM 690 N N . ARG A 1 90 ? -6.861 -9.562 22.199 1.00 86.94 90 ARG A N 1
ATOM 691 C CA . ARG A 1 90 ? -6.161 -9.123 23.417 1.00 86.94 90 ARG A CA 1
ATOM 692 C C . ARG A 1 90 ? -7.006 -9.297 24.681 1.00 86.94 90 ARG A C 1
ATOM 694 O O . ARG A 1 90 ? -6.421 -9.270 25.760 1.00 86.94 90 ARG A O 1
ATOM 701 N N . ALA A 1 91 ? -8.328 -9.387 24.533 1.00 69.94 91 ALA A N 1
ATOM 702 C CA . ALA A 1 91 ? -9.275 -9.694 25.604 1.00 69.94 91 ALA A CA 1
ATOM 703 C C . ALA A 1 91 ? -9.230 -11.188 25.952 1.00 69.94 91 ALA A C 1
ATOM 705 O O . ALA A 1 91 ? -9.406 -11.496 27.149 1.00 69.94 91 ALA A O 1
#

Sequence (91 aa):
PHLLGTSLAADIVRAKADQAERRRIEAAMPSSLRYVAGWPPRVPTRTEAEDIAAARRPILARHCLDDRYPSGATVMTRFAELIETAAQKRA

pLDDT: mean 93.21, std 6.04, range [64.06, 98.44]

Foldseek 3Di:
DDDDDPVVVVVVVVVVVVVVLVVVLVVLADPQQPDDPDARPDQDDQVNLQSVLVSVVVVCVVVVHDDPQNHSVSSSVVSVVRVVVRVVVVD

Radius of gyration: 17.73 Å; Cα contacts (8 Å, |Δi|>4): 63; chains: 1; bounding box: 47×24×50 Å